Protein AF-A0A662V7U1-F1 (afdb_monomer_lite)

Structure (mmCIF, N/CA/C/O backbone):
data_AF-A0A662V7U1-F1
#
_entry.id   AF-A0A662V7U1-F1
#
loop_
_atom_site.group_PDB
_atom_site.id
_atom_site.type_symbol
_atom_site.label_atom_id
_atom_site.label_alt_id
_atom_site.label_comp_id
_atom_site.label_asym_id
_atom_site.label_entity_id
_atom_site.label_seq_id
_atom_site.pdbx_PDB_ins_code
_atom_site.Cartn_x
_atom_site.Cartn_y
_atom_site.Cartn_z
_atom_site.occupancy
_atom_site.B_iso_or_equiv
_atom_site.auth_seq_id
_atom_site.auth_comp_id
_atom_site.auth_asym_id
_atom_site.auth_atom_id
_atom_site.pdbx_PDB_model_num
ATOM 1 N N . MET A 1 1 ? -0.395 29.311 -15.229 1.00 36.94 1 MET A N 1
ATOM 2 C CA . MET A 1 1 ? -1.090 28.071 -15.634 1.00 36.94 1 MET A CA 1
ATOM 3 C C . MET A 1 1 ? -1.952 27.621 -14.475 1.00 36.94 1 MET A C 1
ATOM 5 O O . MET A 1 1 ? -1.420 27.121 -13.494 1.00 36.94 1 MET A O 1
ATOM 9 N N . VAL A 1 2 ? -3.255 27.875 -14.550 1.00 42.31 2 VAL A N 1
ATOM 10 C CA . VAL A 1 2 ? -4.214 27.332 -13.585 1.00 42.31 2 VAL A CA 1
ATOM 11 C C . VAL A 1 2 ? -4.525 25.926 -14.083 1.00 42.31 2 VAL A C 1
ATOM 13 O O . VAL A 1 2 ? -5.034 25.774 -15.190 1.00 42.31 2 VAL A O 1
ATOM 16 N N . VAL A 1 3 ? -4.102 24.898 -13.352 1.00 49.44 3 VAL A N 1
ATOM 17 C CA . VAL A 1 3 ? -4.462 23.521 -13.700 1.00 49.44 3 VAL A CA 1
ATOM 18 C C . VAL A 1 3 ? -5.913 23.348 -13.274 1.00 49.44 3 VAL A C 1
ATOM 20 O O . VAL A 1 3 ? -6.222 23.420 -12.089 1.00 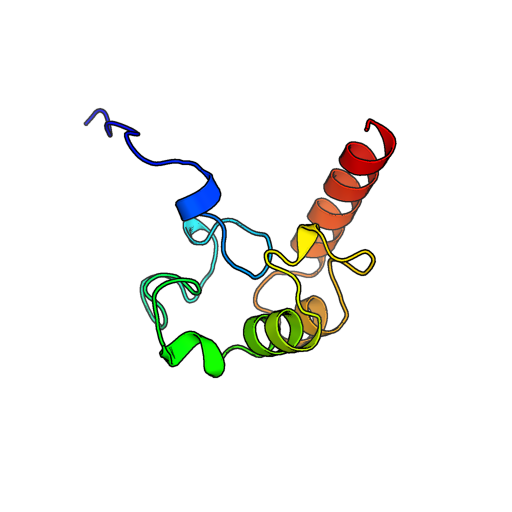49.44 3 VAL A O 1
ATOM 23 N N . GLU A 1 4 ? -6.810 23.181 -14.236 1.00 53.31 4 GLU A N 1
ATOM 24 C CA . GLU A 1 4 ? -8.216 22.886 -13.978 1.00 53.31 4 GLU A CA 1
ATOM 25 C C . GLU A 1 4 ? -8.305 21.477 -13.367 1.00 53.31 4 GLU A C 1
ATOM 27 O O . GLU A 1 4 ? -8.116 20.466 -14.049 1.00 53.31 4 GLU A O 1
ATOM 32 N N . ILE A 1 5 ? -8.514 21.393 -12.049 1.00 57.59 5 ILE A N 1
ATOM 33 C CA . ILE A 1 5 ? -8.612 20.119 -11.320 1.00 57.59 5 ILE A CA 1
ATOM 34 C C . ILE A 1 5 ? -10.015 19.536 -11.546 1.00 57.59 5 ILE A C 1
ATOM 36 O O . ILE A 1 5 ? -10.841 19.482 -10.644 1.00 57.59 5 ILE A O 1
ATOM 40 N N . ASN A 1 6 ? -10.295 19.078 -12.767 1.00 60.66 6 ASN A N 1
ATOM 41 C CA . ASN A 1 6 ? -11.543 18.383 -13.118 1.00 60.66 6 ASN A CA 1
ATOM 42 C C . ASN A 1 6 ? -11.474 16.859 -12.865 1.00 60.66 6 ASN A C 1
ATOM 44 O O . ASN A 1 6 ? -12.227 16.085 -13.453 1.00 60.66 6 ASN A O 1
ATOM 48 N N . LYS A 1 7 ? -10.565 16.394 -11.994 1.00 61.00 7 LYS A N 1
ATOM 49 C CA . LYS A 1 7 ? -10.409 14.972 -11.631 1.00 61.00 7 LYS A CA 1
ATOM 50 C C . LYS A 1 7 ? -10.607 14.749 -10.137 1.00 61.00 7 LYS A C 1
ATOM 52 O O . LYS A 1 7 ? -10.100 15.507 -9.314 1.00 61.00 7 LYS A O 1
ATOM 57 N N . ARG A 1 8 ? -11.301 13.661 -9.785 1.00 71.25 8 ARG A N 1
ATOM 58 C CA . ARG A 1 8 ? -11.474 13.232 -8.388 1.00 71.25 8 ARG A CA 1
ATOM 59 C C . ARG A 1 8 ? -10.121 12.849 -7.783 1.00 71.25 8 ARG A C 1
ATOM 61 O O . ARG A 1 8 ? -9.364 12.106 -8.403 1.00 71.25 8 ARG A O 1
ATOM 68 N N . ILE A 1 9 ? -9.856 13.289 -6.549 1.00 71.50 9 ILE A N 1
ATOM 69 C CA . ILE A 1 9 ? -8.641 12.955 -5.774 1.00 71.50 9 ILE A CA 1
ATOM 70 C C . ILE A 1 9 ? -8.355 11.444 -5.766 1.00 71.50 9 ILE A C 1
ATOM 72 O O . ILE A 1 9 ? -7.207 11.026 -5.888 1.00 71.50 9 ILE A O 1
ATOM 76 N N . GLU A 1 10 ? -9.398 10.616 -5.715 1.00 70.50 10 GLU A N 1
ATOM 77 C CA . GLU A 1 10 ? -9.316 9.149 -5.747 1.00 70.50 10 GLU A CA 1
ATOM 78 C C . GLU A 1 10 ? -8.601 8.574 -6.984 1.00 70.50 10 GLU A C 1
ATOM 80 O O . GLU A 1 10 ? -8.122 7.438 -6.956 1.00 70.50 10 GLU A O 1
ATOM 85 N N . GLU A 1 11 ? -8.536 9.319 -8.090 1.00 76.06 11 GLU A N 1
ATOM 86 C CA . GLU A 1 11 ? -7.802 8.904 -9.292 1.00 76.06 11 GLU A CA 1
ATOM 87 C C . GLU A 1 11 ? -6.289 9.034 -9.141 1.00 76.06 11 GLU A C 1
ATOM 89 O O . GLU A 1 11 ? -5.547 8.344 -9.842 1.00 76.06 11 GLU A O 1
ATOM 94 N N . TYR A 1 12 ? -5.839 9.879 -8.216 1.00 78.88 12 TYR A N 1
ATOM 95 C CA . TYR A 1 12 ? -4.429 10.051 -7.892 1.00 78.88 12 TYR A CA 1
ATOM 96 C C . TYR A 1 12 ? -3.978 9.119 -6.776 1.00 78.88 12 TYR A C 1
ATOM 98 O O . TYR A 1 12 ? -2.785 9.035 -6.520 1.00 78.88 12 TYR A O 1
ATOM 106 N N . ILE A 1 13 ? -4.883 8.390 -6.123 1.00 83.12 13 ILE A N 1
ATOM 107 C CA . ILE A 1 13 ? -4.518 7.468 -5.050 1.00 83.12 13 ILE A CA 1
ATOM 108 C C . ILE A 1 13 ? -4.249 6.081 -5.632 1.00 83.12 13 ILE A C 1
ATOM 110 O O . ILE A 1 13 ? -5.102 5.469 -6.285 1.00 83.12 13 ILE A O 1
ATOM 114 N N . GLY A 1 14 ? -3.036 5.589 -5.389 1.00 86.50 14 GLY A N 1
ATOM 115 C CA . GLY A 1 14 ? -2.652 4.230 -5.729 1.00 86.50 14 GLY A CA 1
ATOM 116 C C . GLY A 1 14 ? -3.303 3.217 -4.791 1.00 86.50 14 GLY A C 1
ATOM 117 O O . GLY A 1 14 ? -3.684 3.534 -3.666 1.00 86.50 14 GLY A O 1
ATOM 118 N N . VAL A 1 15 ? -3.379 1.961 -5.228 1.00 89.25 15 VAL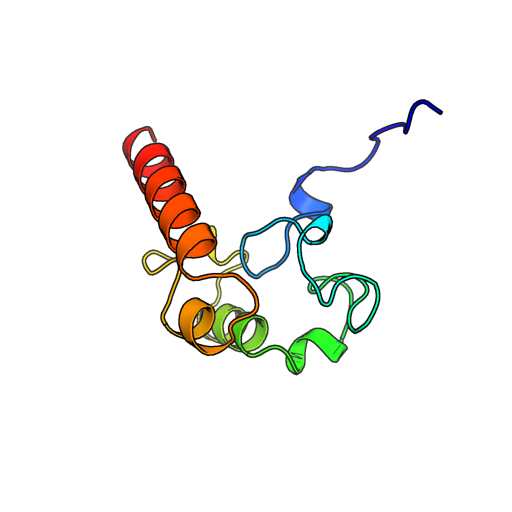 A N 1
ATOM 119 C CA . VAL A 1 15 ? -3.821 0.827 -4.403 1.00 89.25 15 VAL A CA 1
ATOM 120 C C . VAL A 1 15 ? -3.006 0.750 -3.113 1.00 89.25 15 VAL A C 1
ATOM 122 O O . VAL A 1 15 ? -3.579 0.484 -2.066 1.00 89.25 15 VAL A O 1
ATOM 125 N N . CYS A 1 16 ? -1.718 1.110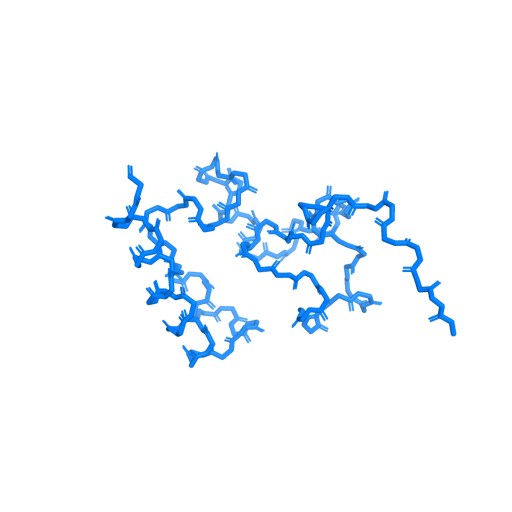 -3.154 1.00 88.25 16 CYS A N 1
ATOM 126 C CA . CYS A 1 16 ? -0.837 1.209 -1.988 1.00 88.25 16 CYS A CA 1
ATOM 127 C C . CYS A 1 16 ? -1.299 2.201 -0.907 1.00 88.25 16 CYS A C 1
ATOM 129 O O . CYS A 1 16 ? -0.720 2.202 0.175 1.00 88.25 16 CYS A O 1
ATOM 131 N N . GLY A 1 17 ? -2.334 3.007 -1.163 1.00 84.12 17 GLY A N 1
ATOM 132 C CA . GLY A 1 17 ? -2.964 3.893 -0.189 1.00 84.12 17 GLY A CA 1
ATOM 133 C C . GLY A 1 17 ? -2.353 5.291 -0.102 1.00 84.12 17 GLY A C 1
ATOM 134 O O . GLY A 1 17 ? -2.683 6.042 0.808 1.00 84.12 17 GLY A O 1
ATOM 135 N N . ILE A 1 18 ? -1.483 5.649 -1.044 1.00 81.50 18 ILE A N 1
ATOM 136 C CA . ILE A 1 18 ? -0.803 6.945 -1.087 1.00 81.50 18 ILE A CA 1
ATOM 137 C C . ILE A 1 18 ? -0.958 7.598 -2.470 1.00 81.50 18 ILE A C 1
ATOM 139 O O . ILE A 1 18 ? -1.368 6.952 -3.439 1.00 81.50 18 ILE A O 1
ATOM 143 N N . CYS A 1 19 ? -0.643 8.889 -2.575 1.00 83.12 19 CYS A N 1
ATOM 144 C CA . CYS A 1 19 ? -0.741 9.622 -3.837 1.00 83.12 19 CYS A CA 1
ATOM 145 C C . CYS A 1 19 ? 0.299 9.126 -4.862 1.00 83.12 19 CYS A C 1
ATOM 147 O O . CYS A 1 19 ? 1.498 9.144 -4.617 1.00 83.12 19 CYS A O 1
ATOM 149 N N . CYS A 1 20 ? -0.128 8.727 -6.057 1.00 78.69 20 CYS A N 1
ATOM 150 C CA . CYS A 1 20 ? 0.757 8.265 -7.124 1.00 78.69 20 CYS A CA 1
ATOM 151 C C . CYS A 1 20 ? 1.816 9.314 -7.489 1.00 78.69 20 CYS A C 1
ATOM 153 O O . CYS A 1 20 ? 2.936 8.940 -7.805 1.00 78.69 20 CYS A O 1
ATOM 155 N N . LEU A 1 21 ? 1.505 10.613 -7.377 1.00 75.94 21 LEU A N 1
ATOM 156 C CA . LEU A 1 21 ? 2.446 11.697 -7.694 1.00 75.94 21 LEU A CA 1
ATOM 157 C C . LEU A 1 21 ? 3.697 11.713 -6.800 1.00 75.94 21 LEU A C 1
ATOM 159 O O . LEU A 1 21 ? 4.699 12.297 -7.195 1.00 75.94 21 LEU A O 1
ATOM 163 N N . ILE A 1 22 ? 3.649 11.088 -5.618 1.00 78.06 22 ILE A N 1
ATOM 164 C CA . ILE A 1 22 ? 4.803 10.972 -4.710 1.00 78.06 22 ILE A CA 1
ATOM 165 C C . ILE A 1 22 ? 5.490 9.601 -4.800 1.00 78.06 22 ILE A C 1
ATOM 167 O O . ILE A 1 22 ? 6.437 9.337 -4.064 1.00 78.06 22 ILE A O 1
ATOM 171 N N . CYS A 1 23 ? 5.014 8.702 -5.667 1.00 76.06 23 CYS A N 1
ATOM 172 C CA . CYS A 1 23 ? 5.620 7.390 -5.856 1.00 76.06 23 CYS A CA 1
ATOM 173 C C . CYS A 1 23 ? 6.832 7.499 -6.800 1.00 76.06 23 CYS A C 1
ATOM 175 O O . CYS A 1 23 ? 6.663 7.956 -7.930 1.00 76.06 23 CYS A O 1
ATOM 177 N N . PRO A 1 24 ? 8.026 7.010 -6.412 1.00 72.00 24 PRO A N 1
ATOM 178 C CA . PRO A 1 24 ? 9.218 7.068 -7.268 1.00 72.00 24 PRO A CA 1
ATOM 179 C C . PRO A 1 24 ? 9.072 6.340 -8.618 1.00 72.00 24 PRO A C 1
ATOM 181 O O . PRO A 1 24 ? 9.743 6.678 -9.589 1.00 72.00 24 PRO A O 1
ATOM 184 N N . ALA A 1 25 ? 8.186 5.340 -8.686 1.00 72.19 25 ALA A N 1
ATOM 185 C CA . ALA A 1 25 ? 7.922 4.542 -9.886 1.00 72.19 25 ALA A CA 1
ATOM 186 C C . ALA A 1 25 ? 6.867 5.163 -10.827 1.00 72.19 25 ALA A C 1
ATOM 188 O O . ALA A 1 25 ? 6.639 4.659 -11.933 1.00 72.19 25 ALA A O 1
ATOM 189 N N . TYR A 1 26 ? 6.184 6.225 -10.390 1.00 69.94 26 TYR A N 1
ATOM 190 C CA . TYR A 1 26 ? 5.152 6.887 -11.182 1.00 69.94 26 TYR A CA 1
ATOM 191 C C . TYR A 1 26 ? 5.774 7.600 -12.390 1.00 69.94 26 TYR A C 1
ATOM 193 O O . TYR A 1 26 ? 6.781 8.289 -12.260 1.00 69.94 26 TYR A O 1
ATOM 201 N N . ASN A 1 27 ? 5.178 7.416 -13.572 1.00 63.16 27 ASN A N 1
ATOM 202 C CA . ASN A 1 27 ? 5.659 7.869 -14.888 1.00 63.16 27 ASN A CA 1
ATOM 203 C C . ASN A 1 27 ? 6.958 7.228 -15.412 1.00 63.16 27 ASN A C 1
ATOM 205 O O . ASN A 1 27 ? 7.304 7.465 -16.567 1.00 63.16 27 ASN A O 1
ATOM 209 N N . THR A 1 28 ? 7.652 6.396 -14.631 1.00 63.41 28 THR A N 1
ATOM 210 C CA . THR A 1 28 ? 8.867 5.685 -15.076 1.00 63.41 28 THR A CA 1
ATOM 211 C C . THR A 1 28 ? 8.600 4.201 -15.319 1.00 63.41 28 THR A C 1
ATOM 213 O O . THR A 1 28 ? 8.918 3.676 -16.384 1.00 63.41 28 THR A O 1
ATOM 216 N N . LEU A 1 29 ? 7.949 3.532 -14.366 1.00 61.84 29 LEU A N 1
ATOM 217 C CA . LEU A 1 29 ? 7.646 2.097 -14.417 1.00 61.84 29 LEU A CA 1
ATOM 218 C C . LEU A 1 29 ? 6.138 1.812 -14.461 1.00 61.84 29 LEU A C 1
ATOM 220 O O . LEU A 1 29 ? 5.731 0.706 -14.808 1.00 61.84 29 LEU A O 1
ATOM 224 N N . CYS A 1 30 ? 5.303 2.803 -14.134 1.00 65.00 30 CYS A N 1
ATOM 225 C CA . CYS A 1 30 ? 3.852 2.662 -14.050 1.00 65.00 30 CYS A CA 1
ATOM 226 C C . CYS A 1 30 ? 3.137 3.985 -14.379 1.00 65.00 30 CYS A C 1
ATOM 228 O O . CYS A 1 30 ? 3.528 5.045 -13.885 1.00 65.00 30 CYS A O 1
ATOM 230 N N . SER A 1 31 ? 2.059 3.937 -15.168 1.00 63.19 31 SER A N 1
ATOM 231 C CA . SER A 1 31 ? 1.224 5.119 -15.476 1.00 63.19 31 SER A CA 1
ATOM 232 C C . SER A 1 31 ? 0.106 5.383 -14.452 1.00 63.19 31 SER A C 1
ATOM 234 O O . SER A 1 31 ? -0.571 6.407 -14.521 1.00 63.19 31 SER A O 1
ATOM 236 N N . SER A 1 32 ? -0.128 4.437 -13.538 1.00 71.06 32 SER A N 1
ATOM 237 C CA . SER A 1 32 ? -1.003 4.466 -12.352 1.00 71.06 32 SER A CA 1
ATOM 238 C C . SER A 1 32 ? -1.355 3.016 -12.042 1.00 7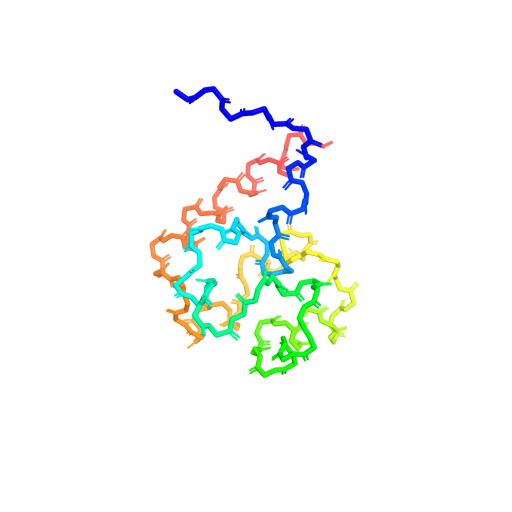1.06 32 SER A C 1
ATOM 240 O O . SER A 1 32 ? -1.837 2.302 -12.926 1.00 71.06 32 SER A O 1
ATOM 242 N N . CYS A 1 33 ? -1.197 2.572 -10.793 1.00 74.06 33 CYS A N 1
ATOM 243 C CA . CYS A 1 33 ? -1.347 1.147 -10.491 1.00 74.06 33 CYS A CA 1
ATOM 244 C C . CYS A 1 33 ? -2.782 0.607 -10.675 1.00 74.06 33 CYS A C 1
ATOM 246 O O . CYS A 1 33 ? -3.030 -0.591 -10.627 1.00 74.06 33 CYS A O 1
ATOM 248 N N . ARG A 1 34 ? -3.765 1.498 -10.851 1.00 75.25 34 ARG A N 1
ATOM 249 C CA . ARG A 1 34 ? -5.165 1.136 -11.114 1.00 75.25 34 ARG A CA 1
ATOM 250 C C . ARG A 1 34 ? -5.503 1.029 -12.603 1.00 75.25 34 ARG A C 1
ATOM 252 O O . ARG A 1 34 ? -6.602 0.595 -12.928 1.00 75.25 34 ARG A O 1
ATOM 259 N N . LYS A 1 35 ? -4.611 1.485 -13.486 1.00 75.31 35 LYS A N 1
ATOM 260 C CA . LYS A 1 35 ? -4.825 1.541 -14.943 1.00 75.31 35 LYS A CA 1
ATOM 261 C C . LYS A 1 35 ? -3.757 0.772 -15.725 1.00 75.31 35 LYS A C 1
ATOM 263 O O . LYS A 1 35 ? -3.990 0.447 -16.881 1.00 75.31 35 LYS A O 1
ATOM 268 N N . ASP A 1 36 ? -2.606 0.496 -15.113 1.00 77.38 36 ASP A N 1
ATOM 269 C CA . ASP A 1 36 ? -1.479 -0.177 -15.757 1.00 77.38 36 ASP A CA 1
ATOM 270 C C . ASP A 1 36 ? -1.487 -1.690 -15.453 1.00 77.38 36 ASP A C 1
ATOM 272 O O . ASP A 1 36 ? -1.412 -2.065 -14.278 1.00 77.38 36 ASP A O 1
ATOM 276 N N . PRO A 1 37 ? -1.545 -2.581 -16.459 1.00 71.94 37 PRO A N 1
ATOM 277 C CA . PRO A 1 37 ? -1.491 -4.029 -16.239 1.00 71.94 37 PRO A CA 1
ATOM 278 C C . PRO A 1 37 ? -0.161 -4.506 -15.631 1.00 71.94 37 PRO A C 1
ATOM 280 O O . PRO A 1 37 ? -0.142 -5.532 -14.953 1.00 71.94 37 PRO A O 1
ATOM 283 N N . ARG A 1 38 ? 0.937 -3.746 -15.775 1.00 79.00 38 ARG A N 1
ATOM 284 C CA . ARG A 1 38 ? 2.240 -4.067 -15.154 1.00 79.00 38 ARG A CA 1
ATOM 285 C C . ARG A 1 38 ? 2.233 -3.930 -13.633 1.00 79.00 38 ARG A C 1
ATOM 287 O O . ARG A 1 38 ? 3.189 -4.324 -12.975 1.00 79.00 38 ARG A O 1
ATOM 294 N N . SER A 1 39 ? 1.151 -3.410 -13.054 1.00 81.00 39 SER A N 1
ATOM 295 C CA . SER A 1 39 ? 0.988 -3.296 -11.599 1.00 81.00 39 SER A CA 1
ATOM 296 C C . SER A 1 39 ? 1.075 -4.635 -10.878 1.00 81.00 39 SER A C 1
ATOM 298 O O . SER A 1 39 ? 1.419 -4.653 -9.701 1.00 81.00 39 SER A O 1
ATOM 300 N N . ILE A 1 40 ? 0.829 -5.747 -11.577 1.00 82.19 40 ILE A N 1
ATOM 301 C CA . ILE A 1 40 ? 1.023 -7.093 -11.036 1.00 82.19 40 ILE A CA 1
ATOM 302 C C . ILE A 1 40 ? 2.475 -7.354 -10.600 1.00 82.19 40 ILE A C 1
ATOM 304 O O . ILE A 1 40 ? 2.701 -8.173 -9.719 1.00 82.19 40 ILE A O 1
ATOM 308 N N . GLU A 1 41 ? 3.465 -6.635 -11.129 1.00 84.94 41 GLU A N 1
ATOM 309 C CA . GLU A 1 41 ? 4.862 -6.767 -10.695 1.00 84.94 41 GLU A CA 1
ATOM 310 C C . GLU A 1 41 ? 5.137 -6.101 -9.336 1.00 84.94 41 GLU A C 1
ATOM 312 O O . GLU A 1 41 ? 6.117 -6.427 -8.675 1.00 84.94 41 GLU A O 1
ATOM 317 N N . CYS A 1 42 ? 4.256 -5.214 -8.863 1.00 85.56 42 CYS A N 1
ATOM 318 C CA . CYS A 1 42 ? 4.393 -4.575 -7.557 1.00 85.56 42 CYS A CA 1
ATOM 319 C C . CYS A 1 42 ? 3.897 -5.501 -6.436 1.00 85.56 42 CYS A C 1
ATOM 321 O O . CYS A 1 42 ? 2.719 -5.873 -6.403 1.00 85.56 42 CYS A O 1
ATOM 323 N N . ALA A 1 43 ? 4.754 -5.810 -5.457 1.00 91.00 43 ALA A N 1
ATOM 324 C CA . ALA A 1 43 ? 4.367 -6.679 -4.345 1.00 91.00 43 ALA A CA 1
ATOM 325 C C . ALA A 1 43 ? 3.256 -6.065 -3.474 1.00 91.00 43 ALA A C 1
ATOM 327 O O . ALA A 1 43 ? 2.356 -6.778 -3.035 1.00 91.00 43 ALA A O 1
ATOM 328 N N . ILE A 1 44 ? 3.246 -4.736 -3.282 1.00 91.75 44 ILE A N 1
ATOM 329 C CA . ILE A 1 44 ? 2.164 -4.043 -2.553 1.00 91.75 44 ILE A CA 1
ATOM 330 C C . ILE A 1 44 ? 0.823 -4.212 -3.282 1.00 91.75 44 ILE A C 1
ATOM 332 O O . ILE A 1 44 ? -0.210 -4.409 -2.642 1.00 91.75 44 ILE A O 1
ATOM 336 N N . TYR A 1 45 ? 0.826 -4.156 -4.618 1.00 90.88 45 TYR A N 1
ATOM 337 C CA . TYR A 1 45 ? -0.381 -4.355 -5.419 1.00 90.88 45 TYR A CA 1
ATOM 338 C C . TYR A 1 45 ? -0.896 -5.794 -5.307 1.00 90.88 45 TYR A C 1
ATOM 340 O O . TYR A 1 45 ? -2.080 -5.990 -5.033 1.00 90.88 45 TYR A O 1
ATOM 348 N N . LYS A 1 46 ? -0.008 -6.790 -5.434 1.00 92.50 46 LYS A N 1
ATOM 349 C CA . LYS A 1 46 ? -0.333 -8.211 -5.212 1.00 92.50 46 LYS A CA 1
ATOM 350 C C . LYS A 1 46 ? -0.924 -8.446 -3.818 1.00 92.50 46 LYS A C 1
ATOM 352 O O . LYS A 1 46 ? -2.016 -8.991 -3.708 1.00 92.50 46 LYS A O 1
ATOM 357 N N . CYS A 1 47 ? -0.273 -7.929 -2.776 1.00 94.75 47 CYS A N 1
ATOM 358 C CA . CYS A 1 47 ? -0.739 -8.027 -1.391 1.00 94.75 47 CYS A CA 1
ATOM 359 C C . CYS A 1 47 ? -2.144 -7.424 -1.207 1.00 94.75 47 CYS A C 1
ATOM 361 O O . CYS A 1 47 ? -3.001 -8.003 -0.541 1.00 94.75 47 CYS A O 1
ATOM 363 N N . ALA A 1 48 ? -2.421 -6.275 -1.830 1.00 93.00 48 ALA A N 1
ATOM 364 C CA . ALA A 1 48 ? -3.744 -5.659 -1.779 1.00 93.00 48 ALA A CA 1
ATOM 365 C C . ALA A 1 48 ? -4.821 -6.477 -2.513 1.00 93.00 48 ALA A C 1
ATOM 367 O O . ALA A 1 48 ? -5.943 -6.574 -2.011 1.00 93.00 48 ALA A O 1
ATOM 368 N N . LEU A 1 49 ? -4.481 -7.078 -3.662 1.00 92.06 49 LEU A N 1
ATOM 369 C CA . LEU A 1 49 ? -5.370 -7.989 -4.390 1.00 92.06 49 LEU A CA 1
ATOM 370 C C . LEU A 1 49 ? -5.695 -9.239 -3.567 1.00 92.06 49 LEU A C 1
ATOM 372 O O . LEU A 1 49 ? -6.868 -9.569 -3.418 1.00 92.06 49 LEU A O 1
ATOM 376 N N . GLU A 1 50 ? -4.682 -9.891 -2.994 1.00 94.69 50 GLU A N 1
ATOM 377 C CA . GLU A 1 50 ? -4.839 -11.087 -2.152 1.00 94.69 50 GLU A CA 1
ATOM 378 C C . GLU A 1 50 ? -5.707 -10.812 -0.920 1.00 94.69 50 GLU A C 1
ATOM 380 O O . GLU A 1 50 ? -6.542 -11.630 -0.539 1.00 94.69 50 GLU A O 1
ATOM 385 N N . ARG A 1 51 ? -5.557 -9.626 -0.322 1.00 94.50 51 ARG A N 1
ATOM 386 C CA . ARG A 1 51 ? -6.354 -9.180 0.830 1.00 94.50 51 ARG A CA 1
ATOM 387 C C . ARG A 1 51 ? -7.728 -8.621 0.450 1.00 94.50 51 ARG A C 1
ATOM 389 O O . ARG A 1 51 ? -8.491 -8.253 1.339 1.00 94.50 51 ARG A O 1
ATOM 396 N N . GLY A 1 52 ? -8.040 -8.504 -0.842 1.00 93.75 52 GLY A N 1
ATOM 397 C CA . GLY A 1 52 ? -9.317 -7.975 -1.324 1.00 93.75 52 GLY A CA 1
ATOM 398 C C . GLY A 1 52 ? -9.575 -6.507 -0.962 1.00 93.75 52 GLY A C 1
ATOM 399 O O . GLY A 1 52 ? -10.731 -6.084 -0.893 1.00 93.75 52 GLY A O 1
ATOM 400 N N . VAL A 1 53 ? -8.530 -5.708 -0.716 1.00 92.19 53 VAL A N 1
ATOM 401 C CA . VAL A 1 53 ? -8.674 -4.293 -0.334 1.00 92.19 53 VAL A CA 1
ATOM 402 C C . VAL A 1 53 ? -8.510 -3.371 -1.540 1.00 92.19 53 VAL A C 1
ATOM 404 O O . VAL A 1 53 ? -7.512 -3.407 -2.254 1.00 92.19 53 VAL A O 1
ATOM 407 N N . LYS A 1 54 ? -9.475 -2.463 -1.743 1.00 88.19 54 LYS A N 1
ATOM 408 C CA . LYS A 1 54 ? -9.407 -1.459 -2.826 1.00 88.19 54 LYS A CA 1
ATOM 409 C C . LYS A 1 54 ? -8.249 -0.469 -2.640 1.00 88.19 54 LYS A C 1
ATOM 411 O O . LYS A 1 54 ? -7.664 -0.009 -3.616 1.00 88.19 54 LYS A O 1
ATOM 416 N N . PHE A 1 55 ? -7.959 -0.122 -1.388 1.00 89.31 55 PHE A N 1
ATOM 417 C CA . PHE A 1 55 ? -6.860 0.753 -0.996 1.00 89.31 55 PHE A CA 1
ATOM 418 C C . PHE A 1 55 ? -6.235 0.228 0.288 1.00 89.31 55 PHE A C 1
ATOM 420 O O . PHE A 1 55 ? -6.965 -0.119 1.220 1.00 89.31 55 PHE A O 1
ATOM 427 N N . CYS A 1 56 ? -4.907 0.232 0.374 1.00 92.06 56 CYS A N 1
ATOM 428 C CA . CYS A 1 56 ? -4.221 -0.293 1.541 1.00 92.06 56 CYS A CA 1
ATOM 429 C C . CYS A 1 56 ? -4.574 0.479 2.814 1.00 92.06 56 CYS A C 1
ATOM 431 O O . CYS A 1 56 ? -4.725 -0.175 3.827 1.00 92.06 56 CYS A O 1
ATOM 433 N N . PHE A 1 57 ? -4.835 1.795 2.794 1.00 88.75 57 PHE A N 1
ATOM 434 C CA . PHE A 1 57 ? -5.245 2.526 4.012 1.00 88.75 57 PHE A CA 1
ATOM 435 C C . PHE A 1 57 ? -6.569 2.039 4.631 1.00 88.75 57 PHE A C 1
ATOM 437 O O . PHE A 1 57 ? -6.861 2.360 5.783 1.00 88.75 57 PHE A O 1
ATOM 444 N N . LYS A 1 58 ? -7.373 1.254 3.898 1.00 88.25 58 LYS A N 1
ATOM 445 C CA . LYS A 1 58 ? -8.564 0.576 4.439 1.00 88.25 58 LYS A CA 1
ATOM 446 C C . LYS A 1 58 ? -8.249 -0.765 5.110 1.00 88.25 58 LYS A C 1
ATOM 448 O O . LYS A 1 58 ? -9.116 -1.323 5.769 1.00 88.25 58 LYS A O 1
ATOM 453 N N . CYS A 1 59 ? -7.038 -1.290 4.939 1.00 91.88 59 CYS A N 1
ATOM 454 C CA . CYS A 1 59 ? -6.553 -2.452 5.672 1.00 91.88 59 CYS A CA 1
ATOM 455 C C . CYS A 1 59 ? -6.291 -2.057 7.131 1.00 91.88 59 CYS A C 1
ATOM 457 O O . CYS A 1 59 ? -5.675 -1.020 7.392 1.00 91.88 59 CYS A O 1
ATOM 459 N N . SER A 1 60 ? -6.718 -2.898 8.072 1.00 90.31 60 SER A N 1
ATOM 460 C CA . SER A 1 60 ? -6.453 -2.720 9.507 1.00 90.31 60 SER A CA 1
ATOM 461 C C . SER A 1 60 ? -4.959 -2.733 9.832 1.00 90.31 60 SER A C 1
ATOM 463 O O . SER A 1 60 ? -4.524 -2.062 10.759 1.00 90.31 60 SER A O 1
ATOM 465 N N . GLU A 1 61 ? -4.166 -3.448 9.036 1.00 93.00 61 GLU A N 1
ATOM 466 C CA . GLU A 1 61 ? -2.717 -3.562 9.205 1.00 93.00 61 GLU A CA 1
ATOM 467 C C . GLU A 1 61 ? -1.936 -2.491 8.440 1.00 93.00 61 GLU A C 1
ATOM 469 O O . GLU A 1 61 ? -0.736 -2.642 8.261 1.00 93.00 61 GLU A O 1
ATOM 474 N N . PHE A 1 62 ? -2.577 -1.450 7.905 1.00 91.06 62 PHE A N 1
ATOM 475 C CA . PHE A 1 62 ? -1.863 -0.441 7.125 1.00 91.06 62 PHE A CA 1
ATOM 476 C C . PHE A 1 62 ? -1.100 0.571 7.989 1.00 91.06 62 PHE A C 1
ATOM 478 O O . PHE A 1 62 ? -1.718 1.156 8.883 1.00 91.06 62 PHE A O 1
ATOM 485 N N . PRO A 1 63 ? 0.162 0.896 7.639 1.00 93.50 63 PRO A N 1
ATOM 486 C CA . PRO A 1 63 ? 1.018 0.241 6.637 1.00 93.50 63 PRO A CA 1
ATOM 487 C C . PRO A 1 63 ? 1.466 -1.153 7.088 1.00 93.50 63 PRO A C 1
ATOM 489 O O . PRO A 1 63 ? 1.853 -1.326 8.242 1.00 93.50 63 PRO A O 1
ATOM 492 N N . CYS A 1 64 ? 1.430 -2.144 6.191 1.00 94.44 64 CYS A N 1
ATOM 493 C CA . CYS A 1 64 ? 1.723 -3.534 6.557 1.00 94.44 64 CYS A CA 1
ATOM 494 C C . CYS A 1 64 ? 3.187 -3.896 6.278 1.00 94.44 64 CYS A C 1
ATOM 496 O O . CYS A 1 64 ? 3.936 -3.108 5.702 1.00 94.44 64 CYS A O 1
ATOM 498 N N . LYS A 1 65 ? 3.602 -5.116 6.646 1.00 95.69 65 LYS A N 1
ATOM 499 C CA . LYS A 1 65 ? 4.973 -5.624 6.442 1.00 95.69 65 LYS A CA 1
ATOM 500 C C . LYS A 1 65 ? 5.497 -5.391 5.018 1.00 95.69 65 LYS A C 1
ATOM 502 O O . LYS A 1 65 ? 6.607 -4.897 4.859 1.00 95.69 65 LYS A O 1
ATOM 507 N N . THR A 1 66 ? 4.666 -5.637 4.002 1.00 94.94 66 THR A N 1
ATOM 508 C CA . THR A 1 66 ? 5.017 -5.424 2.589 1.00 94.94 66 THR A CA 1
ATOM 509 C C . THR A 1 66 ? 5.408 -3.972 2.294 1.00 94.94 66 THR A C 1
ATOM 511 O O . THR A 1 66 ? 6.329 -3.736 1.524 1.00 94.94 66 THR A O 1
ATOM 514 N N . HIS A 1 67 ? 4.768 -2.978 2.922 1.00 92.31 67 HIS A N 1
ATOM 515 C CA . HIS A 1 67 ? 5.159 -1.573 2.746 1.00 92.31 67 HIS A CA 1
ATOM 516 C C . HIS A 1 67 ? 6.567 -1.296 3.269 1.00 92.31 67 HIS A C 1
ATOM 518 O O . HIS A 1 67 ? 7.300 -0.530 2.646 1.00 92.31 67 HIS A O 1
ATOM 524 N N . TYR A 1 68 ? 6.934 -1.909 4.394 1.00 92.75 68 TYR A N 1
ATOM 525 C CA . TYR A 1 68 ? 8.245 -1.722 5.011 1.00 92.75 68 TYR A CA 1
ATOM 526 C C . TYR A 1 68 ? 9.363 -2.469 4.270 1.00 92.75 68 TYR A C 1
ATOM 528 O O . TYR A 1 68 ? 10.482 -1.965 4.240 1.00 92.75 68 TYR A O 1
ATOM 536 N N . GLU A 1 69 ? 9.070 -3.623 3.664 1.00 93.81 69 GLU A N 1
ATOM 537 C CA . GLU A 1 69 ? 10.048 -4.455 2.937 1.00 93.81 69 GLU A CA 1
ATOM 538 C C . GLU A 1 69 ? 10.326 -3.965 1.512 1.00 93.81 69 GLU A C 1
ATOM 540 O O . GLU A 1 69 ? 11.457 -4.039 1.044 1.00 93.81 69 GLU A O 1
ATOM 545 N N . GLU A 1 70 ? 9.321 -3.425 0.822 1.00 87.62 70 GLU A N 1
ATOM 546 C CA . GLU A 1 70 ? 9.483 -2.980 -0.570 1.00 87.62 70 GLU A CA 1
ATOM 547 C C . GLU A 1 70 ? 10.254 -1.659 -0.694 1.00 87.62 70 GLU A C 1
ATOM 549 O O . GLU A 1 70 ? 10.624 -1.254 -1.794 1.00 87.62 70 GLU A O 1
ATOM 554 N N . HIS A 1 71 ? 10.463 -0.950 0.422 1.00 83.81 71 HIS A N 1
ATOM 555 C CA . HIS A 1 71 ? 11.226 0.302 0.499 1.00 83.81 71 HIS A CA 1
ATOM 556 C C . HIS A 1 71 ? 10.804 1.391 -0.511 1.00 83.81 71 HIS A C 1
ATOM 558 O O . HIS A 1 71 ? 11.555 2.330 -0.775 1.00 83.81 71 HIS A O 1
ATOM 564 N N . VAL A 1 72 ? 9.573 1.319 -1.035 1.00 81.88 72 VAL A N 1
ATOM 565 C CA . VAL A 1 72 ? 9.000 2.338 -1.936 1.00 81.88 72 VAL A CA 1
ATOM 566 C C . VAL A 1 72 ? 8.846 3.676 -1.210 1.00 81.88 72 VAL A C 1
ATOM 568 O O . VAL A 1 72 ? 8.988 4.740 -1.811 1.00 81.88 72 VAL A O 1
ATOM 571 N N . PHE A 1 73 ? 8.578 3.618 0.097 1.00 84.31 73 PHE A N 1
ATOM 572 C CA . PHE A 1 73 ? 8.523 4.767 0.994 1.00 84.31 73 PHE A CA 1
ATOM 573 C C . PHE A 1 73 ? 9.490 4.559 2.151 1.00 84.31 73 PHE A C 1
ATOM 575 O O . PHE A 1 73 ? 9.715 3.434 2.596 1.00 84.31 73 PHE A O 1
ATOM 582 N N . SER A 1 74 ? 10.038 5.655 2.673 1.00 88.62 74 SER A N 1
ATOM 583 C CA . SER A 1 74 ? 10.865 5.582 3.874 1.00 88.62 74 SER A CA 1
ATOM 584 C C . SER A 1 74 ? 10.027 5.149 5.077 1.00 88.62 74 SER A C 1
ATOM 586 O O . SER A 1 74 ? 8.864 5.535 5.211 1.00 88.62 74 SER A O 1
ATOM 588 N N . THR A 1 75 ? 10.643 4.424 6.011 1.00 91.50 75 THR A N 1
ATOM 589 C CA . THR A 1 75 ? 10.022 4.053 7.294 1.00 91.50 75 THR A CA 1
ATOM 590 C C . THR A 1 75 ? 9.431 5.268 8.008 1.00 91.50 75 THR A C 1
ATOM 592 O O . THR A 1 75 ? 8.348 5.189 8.575 1.00 91.50 75 THR A O 1
ATOM 595 N N . LYS A 1 76 ? 10.101 6.426 7.918 1.00 92.12 76 LYS A N 1
ATOM 596 C CA . LYS A 1 76 ? 9.606 7.688 8.477 1.00 92.12 76 LYS A CA 1
ATOM 597 C C . LYS A 1 76 ? 8.275 8.116 7.850 1.00 92.12 76 LYS A C 1
ATOM 599 O O . LYS A 1 76 ? 7.364 8.487 8.580 1.00 92.12 76 LYS A O 1
ATOM 604 N N . ALA A 1 77 ? 8.155 8.056 6.523 1.00 88.44 77 ALA A N 1
ATOM 605 C CA . ALA A 1 77 ? 6.916 8.401 5.827 1.00 88.44 77 ALA A CA 1
ATOM 606 C C . ALA A 1 77 ? 5.786 7.409 6.145 1.00 88.44 77 ALA A C 1
ATOM 608 O O . ALA A 1 77 ? 4.651 7.827 6.359 1.00 88.44 77 ALA A O 1
ATOM 609 N N . LEU A 1 78 ? 6.103 6.111 6.221 1.00 90.19 78 LEU A N 1
ATOM 610 C CA . LEU A 1 78 ? 5.135 5.077 6.594 1.00 90.19 78 LEU A CA 1
ATOM 611 C C . LEU A 1 78 ? 4.610 5.286 8.018 1.00 90.19 78 LEU A C 1
ATOM 613 O O . LEU A 1 78 ? 3.400 5.278 8.222 1.00 90.19 78 LEU A O 1
ATOM 617 N N . ASN A 1 79 ? 5.497 5.539 8.983 1.00 92.94 79 ASN A N 1
ATOM 618 C CA . ASN A 1 79 ? 5.110 5.759 10.377 1.00 92.94 79 ASN A CA 1
ATOM 619 C C . ASN A 1 79 ? 4.271 7.031 10.546 1.00 92.94 79 ASN A C 1
ATOM 621 O O . ASN A 1 79 ? 3.218 6.974 11.170 1.00 92.94 79 ASN A O 1
ATOM 625 N N . ALA A 1 80 ? 4.669 8.139 9.912 1.00 90.12 80 ALA A N 1
ATOM 626 C CA . ALA A 1 80 ? 3.870 9.365 9.929 1.00 90.12 80 ALA A CA 1
ATOM 627 C C . ALA A 1 80 ? 2.477 9.144 9.313 1.00 90.12 80 ALA A C 1
ATOM 629 O O . ALA A 1 80 ? 1.473 9.600 9.847 1.00 90.12 80 ALA A O 1
ATOM 630 N N . GLY A 1 81 ? 2.397 8.397 8.205 1.00 88.19 81 GLY A N 1
ATOM 631 C CA . GLY A 1 81 ? 1.116 8.011 7.618 1.00 88.19 81 GLY A CA 1
ATOM 632 C C . GLY A 1 81 ? 0.268 7.178 8.579 1.00 88.19 81 GLY A C 1
ATOM 633 O O . GLY A 1 81 ? -0.920 7.448 8.724 1.00 88.19 81 GLY A O 1
ATOM 634 N N . LYS A 1 82 ? 0.871 6.194 9.254 1.00 90.38 82 LYS A N 1
ATOM 635 C CA . LYS A 1 82 ? 0.189 5.335 10.231 1.00 90.38 82 LYS A CA 1
ATOM 636 C C . LYS A 1 82 ? -0.494 6.153 11.328 1.00 90.38 82 LYS A C 1
ATOM 638 O O . LYS A 1 82 ? -1.687 5.966 11.536 1.00 90.38 82 LYS A O 1
ATOM 643 N N . GLU A 1 83 ? 0.239 7.074 11.949 1.00 91.81 83 GLU A N 1
ATOM 644 C CA . GLU A 1 83 ? -0.271 7.956 13.009 1.00 91.81 83 GLU A CA 1
ATOM 645 C C . GLU A 1 83 ? -1.484 8.764 12.522 1.00 91.81 83 GLU A C 1
ATOM 647 O O . GLU A 1 83 ? -2.547 8.730 13.141 1.00 91.81 83 GLU A O 1
ATOM 652 N N . ILE A 1 84 ? -1.368 9.394 11.346 1.00 88.56 84 ILE A N 1
ATOM 653 C CA . ILE A 1 84 ? -2.455 10.175 10.733 1.00 88.56 84 ILE A CA 1
ATOM 654 C C . ILE A 1 84 ? -3.694 9.303 10.484 1.00 88.56 84 ILE A C 1
ATOM 656 O O . ILE A 1 84 ? -4.822 9.710 10.762 1.00 88.56 84 ILE A O 1
ATOM 660 N N . PHE A 1 85 ? -3.519 8.098 9.936 1.00 86.12 85 PHE A N 1
ATOM 661 C CA . PHE A 1 85 ? -4.653 7.223 9.631 1.00 86.12 85 PHE A CA 1
ATOM 662 C C . PHE A 1 85 ? -5.289 6.609 10.882 1.00 86.12 85 PHE A C 1
ATOM 664 O O . PHE A 1 85 ? -6.493 6.357 10.870 1.00 86.12 85 PHE A O 1
ATOM 671 N N . GLU A 1 86 ? -4.528 6.359 11.945 1.00 89.06 86 GLU A N 1
ATOM 672 C CA . GLU A 1 86 ? -5.072 5.929 13.238 1.00 89.06 86 GLU A CA 1
ATOM 673 C C . GLU A 1 86 ? -5.930 7.035 13.868 1.00 89.06 86 GLU A C 1
ATOM 675 O O . GLU A 1 86 ? -7.065 6.769 14.269 1.00 89.06 86 GLU A O 1
ATOM 680 N N . GLU A 1 87 ? -5.460 8.283 13.840 1.00 87.69 87 GLU A N 1
ATOM 681 C CA . GLU A 1 87 ? -6.220 9.447 14.310 1.00 87.69 87 GLU A CA 1
ATOM 682 C C . GLU A 1 87 ? -7.528 9.640 13.514 1.00 87.69 87 GLU A C 1
ATOM 684 O O . GLU A 1 87 ? -8.613 9.757 14.093 1.00 87.69 87 GLU A O 1
ATOM 689 N N . LEU A 1 88 ? -7.465 9.566 12.180 1.00 82.44 88 LEU A N 1
ATOM 690 C CA . LEU A 1 88 ? -8.643 9.675 11.303 1.00 82.44 88 LEU A CA 1
ATOM 691 C C . LEU A 1 88 ? -9.660 8.535 11.475 1.00 82.44 88 LEU A C 1
ATOM 693 O O . LEU A 1 88 ? -10.842 8.715 11.177 1.00 82.44 88 LEU A O 1
ATOM 697 N N . ARG A 1 89 ? -9.220 7.347 11.910 1.00 82.44 89 ARG A N 1
ATOM 698 C CA . ARG A 1 89 ? -10.124 6.232 12.243 1.00 82.44 89 ARG A CA 1
ATOM 699 C C . ARG A 1 89 ? -10.740 6.385 13.626 1.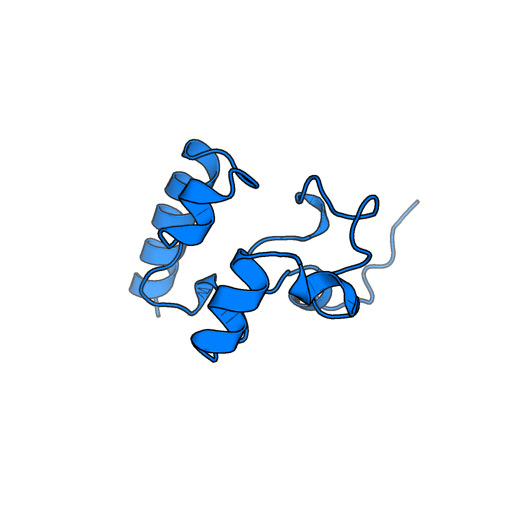00 82.44 89 ARG A C 1
ATOM 701 O O . ARG A 1 89 ? -11.850 5.921 13.824 1.00 82.44 89 ARG A O 1
ATOM 708 N N . SER A 1 90 ? -10.040 7.021 14.564 1.00 79.25 90 SER A N 1
ATOM 709 C CA . SER A 1 90 ? -10.558 7.277 15.916 1.00 79.25 90 SER A CA 1
ATOM 710 C C . SER A 1 90 ? -11.638 8.367 15.965 1.00 79.25 90 SER A C 1
ATOM 712 O O . SER A 1 90 ? -12.328 8.511 16.969 1.00 79.25 90 SER A O 1
ATOM 714 N N . THR A 1 91 ? -11.777 9.133 14.880 1.00 72.44 91 T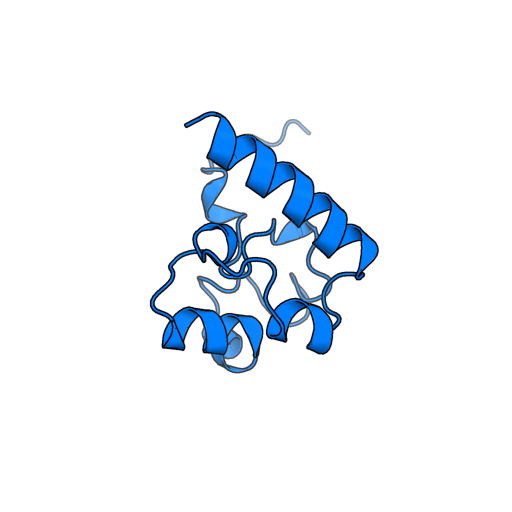HR A N 1
ATOM 715 C CA . THR A 1 91 ? -12.700 10.269 14.739 1.00 72.44 91 THR A CA 1
ATOM 716 C C . THR A 1 91 ? -13.940 9.960 13.883 1.00 72.44 91 THR A C 1
ATOM 718 O O . THR A 1 91 ? -14.761 10.854 13.678 1.00 72.44 91 THR A O 1
ATOM 721 N N . GLN A 1 92 ? -14.091 8.718 13.402 1.00 57.09 92 GLN A N 1
ATOM 722 C CA . GLN A 1 92 ? -15.264 8.189 12.682 1.00 57.09 92 GLN A CA 1
ATOM 723 C C . GLN A 1 92 ? -16.004 7.163 13.536 1.00 57.09 92 GLN A C 1
ATOM 725 O O . GLN A 1 92 ? -17.252 7.161 13.466 1.00 57.09 92 GLN A O 1
#

Sequence (92 aa):
MVVEINKRIEEYIGVCGICCLICPAYNTLCSSCRKDPRSIECAIYKCALERGVKFCFKCSEFPCKTHYEEHVFSTKALNAGKEIFEELRSTQ

Radius of gyration: 13.63 Å; chains: 1; bounding box: 26×39×32 Å

pLDDT: mean 81.31, std 12.63, range [36.94, 95.69]

Foldseek 3Di:
DPPPPPDDQVQQAALQGDGLVLFPCDPPPDVGLVPGPSVCVQPSSVVSVVVVHSHQLPPPQFVHPSCPVVPRDDPVVRVVVVVVSVVVVVVD

Secondary structure (DSSP, 8-state):
------S-GGGTB-TTSSBGGG-TTBTTTBS-TTT-GGGGG-HHHHHHHHTT-SSGGGSTT-S-HHHHHS-SS-HHHHHHHHHHHHHHHHT-